Protein AF-I3Z128-F1 (afdb_monomer_lite)

InterPro domains:
  IPR018534 Tetracycline regulation of excision, RteC [PF09357] (61-111)

Structure (mmCIF, N/CA/C/O backbone):
data_AF-I3Z128-F1
#
_entry.id   AF-I3Z128-F1
#
loop_
_atom_site.group_PDB
_atom_site.id
_atom_site.type_symbol
_atom_site.label_atom_id
_atom_site.label_alt_id
_atom_site.label_comp_id
_atom_site.label_asym_id
_atom_site.label_entity_id
_atom_site.label_seq_id
_atom_site.pdbx_PDB_ins_code
_atom_site.Cartn_x
_atom_site.Cartn_y
_atom_site.Cartn_z
_atom_site.occupancy
_atom_site.B_iso_or_equiv
_atom_site.auth_seq_id
_atom_site.auth_comp_id
_atom_site.auth_asym_id
_atom_site.auth_atom_id
_atom_site.pdbx_PDB_model_num
ATOM 1 N N . MET A 1 1 ? -8.505 3.523 17.519 1.00 86.81 1 MET A N 1
ATOM 2 C CA . MET A 1 1 ? -7.881 3.143 16.234 1.00 86.81 1 MET A CA 1
ATOM 3 C C . MET A 1 1 ? -6.538 3.824 15.974 1.00 86.81 1 MET A C 1
ATOM 5 O O . MET A 1 1 ? -5.616 3.133 15.567 1.00 86.81 1 MET A O 1
ATOM 9 N N . ASN A 1 2 ? -6.393 5.128 16.251 1.00 90.12 2 ASN A N 1
ATOM 10 C CA . ASN A 1 2 ? -5.182 5.902 15.916 1.00 90.12 2 ASN A CA 1
ATOM 11 C C . ASN A 1 2 ? -3.864 5.298 16.410 1.00 90.12 2 ASN A C 1
ATOM 13 O O . ASN A 1 2 ? -2.951 5.175 15.612 1.00 90.12 2 ASN A O 1
ATOM 17 N N . LYS A 1 3 ? -3.771 4.881 17.681 1.00 92.88 3 LYS A N 1
ATOM 18 C CA . LYS A 1 3 ? -2.537 4.288 18.224 1.00 92.88 3 LYS A CA 1
ATOM 19 C C . LYS A 1 3 ? -2.072 3.075 17.407 1.00 92.88 3 LYS A C 1
ATOM 21 O O . LYS A 1 3 ? -0.964 3.087 16.890 1.00 92.88 3 LYS A O 1
ATOM 26 N N . PHE A 1 4 ? -2.960 2.092 17.229 1.00 94.62 4 PHE A N 1
ATOM 27 C CA . PHE A 1 4 ? -2.697 0.915 16.397 1.00 94.62 4 PHE A CA 1
ATOM 28 C C . PHE A 1 4 ? -2.296 1.317 14.974 1.00 94.62 4 PHE A C 1
ATOM 30 O O . PHE A 1 4 ? -1.280 0.858 14.474 1.00 94.62 4 PHE A O 1
ATOM 37 N N . TYR A 1 5 ? -3.054 2.220 14.343 1.00 95.00 5 TYR A N 1
ATOM 38 C CA . TYR A 1 5 ? -2.762 2.659 12.981 1.00 95.00 5 TYR A CA 1
ATOM 39 C C . TYR A 1 5 ? -1.380 3.320 12.854 1.00 95.00 5 TYR A C 1
ATOM 41 O O . TYR A 1 5 ? -0.639 2.982 11.937 1.00 95.00 5 TYR A O 1
ATOM 49 N N . THR A 1 6 ? -1.017 4.230 13.760 1.00 95.19 6 THR A N 1
ATOM 50 C CA . THR A 1 6 ? 0.282 4.916 13.734 1.00 95.19 6 THR A CA 1
ATOM 51 C C . THR A 1 6 ? 1.433 3.938 13.950 1.00 95.19 6 THR A C 1
ATOM 53 O O . THR A 1 6 ? 2.431 4.015 13.242 1.00 95.19 6 THR A O 1
ATOM 56 N N . GLU A 1 7 ? 1.288 2.986 14.875 1.00 96.69 7 GLU A N 1
ATOM 57 C CA . GLU A 1 7 ? 2.283 1.931 15.104 1.00 96.69 7 GLU A CA 1
ATOM 58 C C . GLU A 1 7 ? 2.435 1.023 13.876 1.00 96.69 7 GLU A C 1
ATOM 60 O O . GLU A 1 7 ? 3.552 0.722 13.461 1.00 96.69 7 GLU A O 1
ATOM 65 N N . THR A 1 8 ? 1.323 0.613 13.263 1.00 96.12 8 THR A N 1
ATOM 66 C CA . THR A 1 8 ? 1.322 -0.185 12.033 1.00 96.12 8 THR A CA 1
ATOM 67 C C . THR A 1 8 ? 1.956 0.566 10.867 1.00 96.12 8 THR A C 1
ATOM 69 O O . THR A 1 8 ? 2.757 -0.010 10.136 1.00 96.12 8 THR A O 1
ATOM 72 N N . LEU A 1 9 ? 1.630 1.850 10.697 1.00 96.00 9 LEU A N 1
ATOM 73 C CA . LEU A 1 9 ? 2.205 2.678 9.644 1.00 96.00 9 LEU A CA 1
ATOM 74 C C . LEU A 1 9 ? 3.711 2.852 9.841 1.00 96.00 9 LEU A C 1
ATOM 76 O O . LEU A 1 9 ? 4.455 2.684 8.884 1.00 96.00 9 LEU A O 1
ATOM 80 N N . HIS A 1 10 ? 4.157 3.122 11.069 1.00 96.81 10 HIS A N 1
ATOM 81 C CA . HIS A 1 10 ? 5.580 3.237 11.371 1.00 96.81 10 HIS A CA 1
ATOM 82 C C . HIS A 1 10 ? 6.324 1.942 11.035 1.00 96.81 10 HIS A C 1
ATOM 84 O O . HIS A 1 10 ? 7.352 1.990 10.374 1.00 96.81 10 HIS A O 1
ATOM 90 N N . LYS A 1 11 ? 5.798 0.778 11.438 1.00 96.81 11 LYS A N 1
ATOM 91 C CA . LYS A 1 11 ? 6.410 -0.522 11.111 1.00 96.81 11 LYS A CA 1
ATOM 92 C C . LYS A 1 11 ? 6.490 -0.766 9.605 1.00 96.81 11 LYS A C 1
ATOM 94 O O . LYS A 1 11 ? 7.536 -1.178 9.117 1.00 96.81 11 LYS A O 1
ATOM 99 N N . LEU A 1 12 ? 5.413 -0.464 8.877 1.00 96.44 12 LEU A N 1
ATOM 100 C CA . LEU A 1 12 ? 5.395 -0.533 7.418 1.00 96.44 12 LEU A CA 1
ATOM 101 C C . LEU A 1 12 ? 6.475 0.366 6.802 1.00 96.44 12 LEU A C 1
ATOM 103 O O . LEU A 1 12 ? 7.174 -0.055 5.889 1.00 96.44 12 LEU A O 1
ATOM 107 N N . GLU A 1 13 ? 6.596 1.607 7.271 1.00 94.56 13 GLU A N 1
ATOM 108 C CA . GLU A 1 13 ? 7.579 2.556 6.745 1.00 94.56 13 GLU A CA 1
ATOM 109 C C . GLU A 1 13 ? 9.012 2.151 7.081 1.00 94.56 13 GLU A C 1
ATOM 111 O O . GLU A 1 13 ? 9.880 2.287 6.228 1.00 94.56 13 GLU A O 1
ATOM 116 N N . THR A 1 14 ? 9.255 1.590 8.266 1.00 94.75 14 THR A N 1
ATOM 117 C CA . THR A 1 14 ? 10.550 0.997 8.611 1.00 94.75 14 THR A CA 1
ATOM 118 C C . THR A 1 14 ? 10.890 -0.170 7.685 1.00 94.75 14 THR A C 1
ATOM 120 O O . THR A 1 14 ? 11.940 -0.128 7.061 1.00 94.75 14 THR A O 1
ATOM 123 N N . GLU A 1 15 ? 9.991 -1.147 7.500 1.00 93.62 15 GLU A N 1
ATOM 124 C CA . GLU A 1 15 ? 10.247 -2.290 6.601 1.00 93.62 15 GLU A CA 1
ATOM 125 C C . GLU A 1 15 ? 10.487 -1.851 5.147 1.00 93.62 15 GLU A C 1
ATOM 127 O O . GLU A 1 15 ? 11.347 -2.405 4.463 1.00 93.62 15 GLU A O 1
ATOM 132 N N . ILE A 1 16 ? 9.753 -0.839 4.665 1.00 91.38 16 ILE A N 1
ATOM 133 C CA . ILE A 1 16 ? 9.999 -0.257 3.339 1.00 91.38 16 ILE A CA 1
ATOM 134 C C . ILE A 1 16 ? 11.383 0.400 3.289 1.00 91.38 16 ILE A C 1
ATOM 136 O O . ILE A 1 16 ? 12.132 0.150 2.350 1.00 91.38 16 ILE A O 1
ATOM 140 N N . ASN A 1 17 ? 11.739 1.222 4.276 1.00 90.31 17 ASN A N 1
ATOM 141 C CA . ASN A 1 17 ? 13.020 1.927 4.284 1.00 90.31 17 ASN A CA 1
ATOM 142 C C . ASN A 1 17 ? 14.207 0.962 4.376 1.00 90.31 17 ASN A C 1
ATOM 144 O O . ASN A 1 17 ? 15.202 1.163 3.686 1.00 90.31 17 ASN A O 1
ATOM 148 N N . ASP A 1 18 ? 14.090 -0.096 5.176 1.00 88.50 18 ASP A N 1
ATOM 149 C CA . ASP A 1 18 ? 15.128 -1.119 5.321 1.00 88.50 18 ASP A CA 1
ATOM 150 C C . ASP A 1 18 ? 15.387 -1.821 3.987 1.00 88.50 18 ASP A C 1
ATOM 152 O O . ASP A 1 18 ? 16.534 -1.988 3.572 1.00 88.50 18 ASP A O 1
ATOM 156 N N . LEU A 1 19 ? 14.314 -2.149 3.262 1.00 83.94 19 LEU A N 1
ATOM 157 C CA . LEU A 1 19 ? 14.425 -2.664 1.906 1.00 83.94 19 LEU A CA 1
ATOM 158 C C . LEU A 1 19 ? 14.962 -1.619 0.933 1.00 83.94 19 LEU A C 1
ATOM 160 O O . LEU A 1 19 ? 15.625 -2.010 -0.015 1.00 83.94 19 LEU A O 1
ATOM 164 N N . GLU A 1 20 ? 14.700 -0.320 1.124 1.00 78.88 20 GLU A N 1
ATOM 165 C CA . GLU A 1 20 ? 15.173 0.750 0.237 1.00 78.88 20 GLU A CA 1
ATOM 166 C C . GLU A 1 20 ? 16.700 0.955 0.241 1.00 78.88 20 GLU A C 1
ATOM 168 O O . GLU A 1 20 ? 17.241 1.421 -0.763 1.00 78.88 20 GLU A O 1
ATOM 173 N N . ILE A 1 21 ? 17.397 0.552 1.308 1.00 72.69 21 ILE A N 1
ATOM 174 C CA . ILE A 1 21 ? 18.844 0.769 1.497 1.00 72.69 21 ILE A CA 1
ATOM 175 C C . ILE A 1 21 ? 19.713 -0.057 0.526 1.00 72.69 21 ILE A C 1
ATOM 177 O O . ILE A 1 21 ? 20.832 0.341 0.201 1.00 72.69 21 ILE A O 1
ATOM 181 N N . GLU A 1 22 ? 19.211 -1.172 -0.004 1.00 61.03 22 GLU A N 1
ATOM 182 C CA . GLU A 1 22 ? 19.923 -1.958 -1.018 1.00 61.03 22 GLU A CA 1
ATOM 183 C C . GLU A 1 22 ? 19.806 -1.281 -2.405 1.00 61.03 22 GLU A C 1
ATOM 185 O O . GLU A 1 22 ? 18.768 -0.724 -2.739 1.00 61.03 22 GLU A O 1
ATOM 190 N N . THR A 1 23 ? 20.828 -1.285 -3.259 1.00 55.91 23 THR A N 1
ATOM 191 C CA . THR A 1 23 ? 20.861 -0.413 -4.461 1.00 55.91 23 THR A CA 1
ATOM 192 C C . THR A 1 23 ? 20.291 -1.020 -5.746 1.00 55.91 23 THR A C 1
ATOM 194 O O . THR A 1 23 ? 20.253 -0.334 -6.769 1.00 55.91 23 THR A O 1
ATOM 197 N N . ASP A 1 24 ? 19.828 -2.273 -5.728 1.00 64.00 24 ASP A N 1
ATOM 198 C CA . ASP A 1 24 ? 19.346 -2.939 -6.940 1.00 64.00 24 ASP A CA 1
ATOM 199 C C . ASP A 1 24 ? 17.814 -2.857 -7.074 1.00 64.00 24 ASP A C 1
ATOM 201 O O . ASP A 1 24 ? 17.051 -3.449 -6.305 1.00 64.00 24 ASP A O 1
ATOM 205 N N . HIS A 1 25 ? 17.342 -2.096 -8.065 1.00 64.44 25 HIS A N 1
ATOM 206 C CA . HIS A 1 25 ? 15.919 -1.895 -8.368 1.00 64.44 25 HIS A CA 1
ATOM 207 C C . HIS A 1 25 ? 15.349 -3.054 -9.196 1.00 64.44 25 HIS A C 1
ATOM 209 O O . HIS A 1 25 ? 14.771 -2.859 -10.269 1.00 64.44 25 HIS A O 1
ATOM 215 N N . SER A 1 26 ? 15.531 -4.278 -8.709 1.00 81.38 26 SER A N 1
ATOM 216 C CA . SER A 1 26 ? 15.012 -5.462 -9.379 1.00 81.38 26 SER A CA 1
ATOM 217 C C . SER A 1 26 ? 13.482 -5.525 -9.289 1.00 81.38 26 SER A C 1
ATOM 219 O O . SER A 1 26 ? 12.856 -5.039 -8.343 1.00 81.38 26 SER A O 1
ATOM 221 N N . ILE A 1 27 ? 12.857 -6.167 -10.279 1.00 85.94 27 ILE A N 1
ATOM 222 C CA . ILE A 1 27 ? 11.408 -6.428 -10.279 1.00 85.94 27 ILE A CA 1
ATOM 223 C C . ILE A 1 27 ? 10.994 -7.193 -9.012 1.00 85.94 27 ILE A C 1
ATOM 225 O O . ILE A 1 27 ? 9.986 -6.852 -8.399 1.00 85.94 27 ILE A O 1
ATOM 229 N N . GLN A 1 28 ? 11.822 -8.146 -8.578 1.00 87.56 28 GLN A N 1
ATOM 230 C CA . GLN A 1 28 ? 11.612 -8.963 -7.376 1.00 87.56 28 GLN A CA 1
ATOM 231 C C . GLN A 1 28 ? 11.475 -8.111 -6.111 1.00 87.56 28 GLN A C 1
ATOM 233 O O . GLN A 1 28 ? 10.674 -8.399 -5.227 1.00 87.56 28 GLN A O 1
ATOM 238 N N . ARG A 1 29 ? 12.224 -7.014 -6.027 1.00 87.19 29 ARG A N 1
ATOM 239 C CA . ARG A 1 29 ? 12.122 -6.094 -4.898 1.00 87.19 29 ARG A CA 1
ATOM 240 C C . ARG A 1 29 ? 10.834 -5.282 -4.927 1.00 87.19 29 ARG A C 1
ATOM 242 O O . ARG A 1 29 ? 10.230 -5.037 -3.887 1.00 87.19 29 ARG A O 1
ATOM 249 N N . ILE A 1 30 ? 10.397 -4.862 -6.113 1.00 90.69 30 ILE A N 1
ATOM 250 C CA . ILE A 1 30 ? 9.103 -4.188 -6.265 1.00 90.69 30 ILE A CA 1
ATOM 251 C C . ILE A 1 30 ? 7.972 -5.126 -5.825 1.00 90.69 30 ILE A C 1
ATOM 253 O O . ILE A 1 30 ? 7.048 -4.681 -5.146 1.00 90.69 30 ILE A O 1
ATOM 257 N N . GLU A 1 31 ? 8.072 -6.416 -6.153 1.00 92.25 31 GLU A N 1
ATOM 258 C CA . GLU A 1 31 ? 7.159 -7.453 -5.659 1.00 92.25 31 GLU A CA 1
ATOM 259 C C . GLU A 1 31 ? 7.211 -7.557 -4.127 1.00 92.25 31 GLU A C 1
ATOM 261 O O . GLU A 1 31 ? 6.163 -7.486 -3.489 1.00 92.25 31 GLU A O 1
ATOM 266 N N . ALA A 1 32 ? 8.404 -7.567 -3.521 1.00 92.88 32 ALA A N 1
ATOM 267 C CA . ALA A 1 32 ? 8.554 -7.573 -2.063 1.00 92.88 32 ALA A CA 1
ATOM 268 C C . ALA A 1 32 ? 7.890 -6.358 -1.381 1.00 92.88 32 ALA A C 1
ATOM 270 O O . ALA A 1 32 ? 7.184 -6.517 -0.383 1.00 92.88 32 ALA A O 1
ATOM 271 N N . PHE A 1 33 ? 8.040 -5.147 -1.937 1.00 93.25 33 PHE A N 1
ATOM 272 C CA . PHE A 1 33 ? 7.331 -3.962 -1.435 1.00 93.25 33 PHE A CA 1
ATOM 273 C C . PHE A 1 33 ? 5.809 -4.135 -1.504 1.00 93.25 33 PHE A C 1
ATOM 275 O O . PHE A 1 33 ? 5.100 -3.799 -0.553 1.00 93.25 33 PHE A O 1
ATOM 282 N N . ILE A 1 34 ? 5.295 -4.654 -2.624 1.00 95.31 34 ILE A N 1
ATOM 283 C CA . ILE A 1 34 ? 3.861 -4.901 -2.809 1.00 95.31 34 ILE A CA 1
ATOM 284 C C . ILE A 1 34 ? 3.357 -5.906 -1.766 1.00 95.31 34 ILE A C 1
ATOM 286 O O . ILE A 1 34 ? 2.341 -5.638 -1.118 1.00 95.31 34 ILE A O 1
ATOM 290 N N . ASP A 1 35 ? 4.077 -7.005 -1.555 1.00 96.00 35 ASP A N 1
ATOM 291 C CA . ASP A 1 35 ? 3.711 -8.053 -0.601 1.00 96.00 35 ASP A CA 1
ATOM 292 C C . ASP A 1 35 ? 3.675 -7.537 0.841 1.00 96.00 35 ASP A C 1
ATOM 294 O O . ASP A 1 35 ? 2.706 -7.781 1.568 1.00 96.00 35 ASP A O 1
ATOM 298 N N . ILE A 1 36 ? 4.673 -6.746 1.243 1.00 96.19 36 ILE A N 1
ATOM 299 C CA . ILE A 1 36 ? 4.711 -6.103 2.564 1.00 96.19 36 ILE A CA 1
ATOM 300 C C . ILE A 1 36 ? 3.515 -5.168 2.742 1.00 96.19 36 ILE A C 1
ATOM 302 O O . ILE A 1 36 ? 2.800 -5.242 3.745 1.00 96.19 36 ILE A O 1
ATOM 306 N N . ILE A 1 37 ? 3.223 -4.319 1.756 1.00 97.00 37 ILE A N 1
ATOM 307 C CA . ILE A 1 37 ? 2.084 -3.399 1.847 1.00 97.00 37 ILE A CA 1
ATOM 308 C C . ILE A 1 37 ? 0.758 -4.173 1.929 1.00 97.00 37 ILE A C 1
ATOM 310 O O . ILE A 1 37 ? -0.127 -3.798 2.704 1.00 97.00 37 ILE A O 1
ATOM 314 N N . LEU A 1 38 ? 0.607 -5.264 1.171 1.00 97.56 38 LEU A N 1
ATOM 315 C CA . LEU A 1 38 ? -0.580 -6.123 1.219 1.00 97.56 38 LEU A CA 1
ATOM 316 C C . LEU A 1 38 ? -0.736 -6.824 2.573 1.00 97.56 38 LEU A C 1
ATOM 318 O O . LEU A 1 38 ? -1.854 -6.878 3.099 1.00 97.56 38 LEU A O 1
ATOM 322 N N . LYS A 1 39 ? 0.363 -7.302 3.170 1.00 97.56 39 LYS A N 1
ATOM 323 C CA . LYS A 1 39 ? 0.387 -7.850 4.534 1.00 97.56 39 LYS A CA 1
ATOM 324 C C . LYS A 1 39 ? -0.157 -6.825 5.530 1.00 97.56 39 LYS A C 1
ATOM 326 O O . LYS A 1 39 ? -1.126 -7.115 6.234 1.00 97.56 39 LYS A O 1
ATOM 331 N N . TYR A 1 40 ? 0.377 -5.606 5.527 1.00 97.44 40 TYR A N 1
ATOM 332 C CA . TYR A 1 40 ? -0.060 -4.554 6.446 1.00 97.44 40 TYR A CA 1
ATOM 333 C C . TYR A 1 40 ? -1.504 -4.093 6.200 1.00 97.44 40 TYR A C 1
ATOM 335 O O . TYR A 1 40 ? -2.261 -3.884 7.149 1.00 97.44 40 TYR A O 1
ATOM 343 N N . LEU A 1 41 ? -1.954 -4.013 4.943 1.00 96.50 41 LEU A N 1
ATOM 344 C CA . LEU A 1 41 ? -3.368 -3.763 4.629 1.00 96.50 41 LEU A CA 1
ATOM 345 C C . LEU A 1 41 ? -4.286 -4.863 5.176 1.00 96.50 41 LEU A C 1
ATOM 347 O O . LEU A 1 41 ? -5.384 -4.565 5.655 1.00 96.50 41 LEU A O 1
ATOM 351 N N . SER A 1 42 ? -3.849 -6.122 5.114 1.00 97.50 42 SER A N 1
ATOM 352 C CA . SER A 1 42 ? -4.579 -7.263 5.669 1.00 97.50 42 SER A CA 1
ATOM 353 C C . SER A 1 42 ? -4.676 -7.179 7.193 1.00 97.50 42 SER A C 1
ATOM 355 O O . SER A 1 42 ? -5.761 -7.365 7.745 1.00 97.50 42 SER A O 1
ATOM 357 N N . GLU A 1 43 ? -3.589 -6.820 7.880 1.00 96.50 43 GLU A N 1
ATOM 358 C CA . GLU A 1 43 ? -3.583 -6.603 9.334 1.00 96.50 43 GLU A CA 1
ATOM 359 C C . GLU A 1 43 ? -4.536 -5.481 9.750 1.00 96.50 43 GLU A C 1
ATOM 361 O O . GLU A 1 43 ? -5.379 -5.675 10.631 1.00 96.50 43 GLU A O 1
ATOM 366 N N . VAL A 1 44 ? -4.476 -4.336 9.063 1.00 95.69 44 VAL A N 1
ATOM 367 C CA . VAL A 1 44 ? -5.391 -3.215 9.309 1.00 95.69 44 VAL A CA 1
ATOM 368 C C . VAL A 1 44 ? -6.838 -3.645 9.082 1.00 95.69 44 VAL A C 1
ATOM 370 O O . VAL A 1 44 ? -7.694 -3.374 9.924 1.00 95.69 44 VAL A O 1
ATOM 373 N N . LYS A 1 45 ? -7.126 -4.362 7.987 1.00 94.62 45 LYS A N 1
ATOM 374 C CA . LYS A 1 45 ? -8.469 -4.883 7.694 1.00 94.62 45 LYS A CA 1
ATOM 375 C C . LYS A 1 45 ? -8.970 -5.802 8.810 1.00 94.62 45 LYS A C 1
ATOM 377 O O . LYS A 1 45 ? -10.100 -5.624 9.259 1.00 94.62 45 LYS A O 1
ATOM 382 N N . LYS A 1 46 ? -8.153 -6.754 9.270 1.00 97.25 46 LYS A N 1
ATOM 383 C CA . LYS A 1 46 ? -8.511 -7.667 10.370 1.00 97.25 46 LYS A CA 1
ATOM 384 C C . LYS A 1 46 ? -8.809 -6.897 11.656 1.00 97.25 46 LYS A C 1
ATOM 386 O O . LYS A 1 46 ? -9.823 -7.157 12.295 1.00 97.25 46 LYS A O 1
ATOM 391 N N . TYR A 1 47 ? -7.979 -5.913 11.999 1.00 95.88 47 TYR A N 1
ATOM 392 C CA . TYR A 1 47 ? -8.203 -5.068 13.172 1.00 95.88 47 TYR A CA 1
ATOM 393 C C . TYR A 1 47 ? -9.534 -4.307 13.091 1.00 95.88 47 TYR A C 1
ATOM 395 O O . TYR A 1 47 ? -10.305 -4.317 14.051 1.00 95.88 47 TYR A O 1
ATOM 403 N N . VAL A 1 48 ? -9.831 -3.689 11.939 1.00 94.69 48 VAL A N 1
ATOM 404 C CA . VAL A 1 48 ? -11.095 -2.963 11.715 1.00 94.69 48 VAL A CA 1
ATOM 405 C C . VAL A 1 48 ? -12.295 -3.897 11.862 1.00 94.69 48 VAL A C 1
ATOM 407 O O . VAL A 1 48 ? -13.253 -3.539 12.536 1.00 94.69 48 VAL A O 1
ATOM 410 N N . LEU A 1 49 ? -12.239 -5.089 11.259 1.00 94.62 49 LEU A N 1
ATOM 411 C CA . LEU A 1 49 ? -13.338 -6.056 11.305 1.00 94.62 49 LEU A CA 1
ATOM 412 C C . LEU A 1 49 ? -13.589 -6.592 12.720 1.00 94.62 49 LEU A C 1
ATOM 414 O O . LE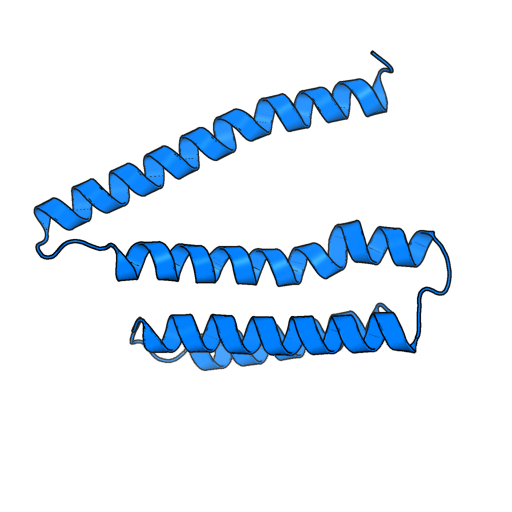U A 1 49 ? -14.741 -6.760 13.101 1.00 94.62 49 LEU A O 1
ATOM 418 N N . ASN A 1 50 ? -12.533 -6.821 13.505 1.00 96.06 50 ASN A N 1
ATOM 419 C CA . ASN A 1 50 ? -12.661 -7.394 14.847 1.00 96.06 50 ASN A CA 1
ATOM 420 C C . ASN A 1 50 ? -13.112 -6.370 15.893 1.00 96.06 50 ASN A C 1
ATOM 422 O O . ASN A 1 50 ? -13.901 -6.689 16.776 1.00 96.06 50 ASN A O 1
ATOM 426 N N . ARG A 1 51 ? -12.575 -5.147 15.834 1.00 95.69 51 ARG A N 1
ATOM 427 C CA . ARG A 1 51 ? -12.829 -4.113 16.848 1.00 95.69 51 ARG A CA 1
ATOM 428 C C . ARG A 1 51 ? -13.994 -3.198 16.462 1.00 95.69 51 ARG A C 1
ATOM 430 O O . ARG A 1 51 ? -14.633 -2.638 17.348 1.00 95.69 51 ARG A O 1
ATOM 437 N N . GLY A 1 52 ? -14.246 -3.011 15.166 1.00 93.44 52 GLY A N 1
ATOM 438 C CA . GLY A 1 52 ? -15.199 -2.032 14.642 1.00 93.44 52 GLY A CA 1
ATOM 439 C C . GLY A 1 52 ? -14.739 -0.578 14.813 1.00 93.44 52 GLY A C 1
ATOM 440 O O . GLY A 1 52 ? -13.576 -0.284 15.121 1.00 93.44 52 GLY A O 1
ATOM 441 N N . PHE A 1 53 ? -15.667 0.360 14.630 1.00 94.94 53 PHE A N 1
ATOM 442 C CA . PHE A 1 53 ? -15.451 1.786 14.889 1.00 94.94 53 PHE A CA 1
ATOM 443 C C . PHE A 1 53 ? -16.187 2.211 16.158 1.00 94.94 53 PHE A C 1
ATOM 445 O O . PHE A 1 53 ? -17.302 1.771 16.417 1.00 94.94 53 PHE A O 1
ATOM 452 N N . LYS A 1 54 ? -15.572 3.091 16.954 1.00 94.94 54 LYS A N 1
ATOM 453 C CA . LYS A 1 54 ? -16.190 3.643 18.168 1.00 94.94 54 LYS A CA 1
ATOM 454 C C . LYS A 1 54 ? -17.369 4.553 17.826 1.00 94.94 54 LYS A C 1
ATOM 456 O O . LYS A 1 54 ? -18.318 4.646 18.594 1.00 94.94 54 LYS A O 1
ATOM 461 N N . ASN A 1 55 ? -17.256 5.289 16.725 1.00 94.88 55 ASN A N 1
ATOM 462 C CA . ASN A 1 55 ? -18.264 6.211 16.226 1.00 94.88 55 ASN A CA 1
ATOM 463 C C . ASN A 1 55 ? -18.011 6.522 14.744 1.00 94.88 55 ASN A C 1
ATOM 465 O O . ASN A 1 55 ? -16.942 6.226 14.205 1.00 94.88 55 ASN A O 1
ATOM 469 N N . ILE A 1 56 ? -18.985 7.188 14.125 1.00 95.19 56 ILE A N 1
ATOM 470 C CA . ILE A 1 56 ? -18.947 7.612 12.720 1.00 95.19 56 ILE A CA 1
ATOM 471 C C . ILE A 1 56 ? -17.734 8.518 12.436 1.00 95.19 56 ILE A C 1
ATOM 473 O O . ILE A 1 56 ? -17.134 8.440 11.370 1.00 95.19 56 ILE A O 1
ATOM 477 N N . GLY A 1 57 ? -17.322 9.360 13.389 1.00 95.62 57 GLY A N 1
ATOM 478 C CA . GLY A 1 57 ? -16.151 10.228 13.225 1.00 95.62 57 GLY A CA 1
ATOM 479 C C . GLY A 1 57 ? -14.841 9.450 13.060 1.00 95.62 57 GLY A C 1
ATOM 480 O O . GLY A 1 57 ? -14.029 9.786 12.198 1.00 95.62 57 GLY A O 1
ATOM 481 N N . GLU A 1 58 ? -14.643 8.388 13.844 1.00 94.75 58 GLU A N 1
ATOM 482 C CA . GLU A 1 58 ? -13.482 7.496 13.730 1.00 94.75 58 GLU A CA 1
ATOM 483 C C . GLU A 1 58 ? -13.501 6.724 12.402 1.00 94.75 58 GLU A C 1
ATOM 485 O O . GLU A 1 58 ? -12.460 6.595 11.760 1.00 94.75 58 GLU A O 1
ATOM 490 N N . GLU A 1 59 ? -14.679 6.285 11.952 1.00 91.56 59 GLU A N 1
ATOM 491 C CA . GLU A 1 59 ? -14.868 5.641 10.647 1.00 91.56 59 GLU A CA 1
ATOM 492 C C . GLU A 1 59 ? -14.521 6.578 9.482 1.00 91.56 59 GLU A C 1
ATOM 494 O O . GLU A 1 59 ? -13.712 6.234 8.614 1.00 91.56 59 GLU A O 1
ATOM 499 N N . ILE A 1 60 ? -15.070 7.797 9.490 1.00 93.38 60 ILE A N 1
ATOM 500 C CA . ILE A 1 60 ? -14.766 8.824 8.488 1.00 93.38 60 ILE A CA 1
ATOM 501 C C . ILE A 1 60 ? -13.266 9.108 8.477 1.00 93.38 60 ILE A C 1
ATOM 503 O O . ILE A 1 60 ? -12.660 9.156 7.407 1.00 93.38 60 ILE A O 1
ATOM 507 N N . HIS A 1 61 ? -12.645 9.277 9.647 1.00 93.44 61 HIS A N 1
ATOM 508 C CA . HIS A 1 61 ? -11.212 9.538 9.729 1.00 93.44 61 HIS A CA 1
ATOM 509 C C . HIS A 1 61 ? -10.388 8.389 9.131 1.00 93.44 61 HIS A C 1
ATOM 511 O O . HIS A 1 61 ? -9.458 8.629 8.352 1.00 93.44 61 HIS A O 1
ATOM 517 N N . PHE A 1 62 ? -10.769 7.143 9.424 1.00 94.44 62 PHE A N 1
ATOM 518 C CA . PHE A 1 62 ? -10.111 5.964 8.880 1.00 94.44 62 PHE A CA 1
ATOM 519 C C . PHE A 1 62 ? -10.180 5.920 7.349 1.00 94.44 62 PHE A C 1
ATOM 521 O O . PHE A 1 62 ? -9.148 5.826 6.681 1.00 94.44 62 PHE A O 1
ATOM 528 N N . PHE A 1 63 ? -11.381 6.026 6.776 1.00 94.25 63 PHE A N 1
ATOM 529 C CA . PHE A 1 63 ? -11.563 5.918 5.327 1.00 94.25 63 PHE A CA 1
ATOM 530 C C . PHE A 1 63 ? -11.062 7.139 4.556 1.00 94.25 63 PHE A C 1
ATOM 532 O O . PHE A 1 63 ? -10.667 6.996 3.399 1.00 94.25 63 PHE A O 1
ATOM 539 N N . LYS A 1 64 ? -11.041 8.323 5.177 1.00 90.31 64 LYS A N 1
ATOM 540 C CA . LYS A 1 64 ? -10.626 9.572 4.525 1.00 90.31 64 LYS A CA 1
ATOM 541 C C . LYS A 1 64 ? -9.123 9.835 4.596 1.00 90.31 64 LYS A C 1
ATOM 543 O O . LYS A 1 64 ? -8.588 10.431 3.665 1.00 90.31 64 LYS A O 1
ATOM 548 N N . TYR A 1 65 ? -8.442 9.398 5.658 1.00 92.81 65 TYR A N 1
ATOM 549 C CA . TYR A 1 65 ? -7.034 9.750 5.889 1.00 92.81 65 TYR A CA 1
ATOM 550 C C . TYR A 1 65 ? -6.131 8.532 6.095 1.00 92.81 65 TYR A C 1
ATOM 552 O O . TYR A 1 65 ? -5.078 8.434 5.466 1.00 92.81 65 TYR A O 1
ATOM 560 N N . GLN A 1 66 ? -6.545 7.569 6.917 1.00 94.31 66 GLN A N 1
ATOM 561 C CA . GLN A 1 66 ? -5.672 6.465 7.327 1.00 94.31 66 GLN A CA 1
ATOM 562 C C . GLN A 1 66 ? -5.535 5.406 6.231 1.00 94.31 66 GLN A C 1
ATOM 564 O O . GLN A 1 66 ? -4.458 5.192 5.679 1.00 94.31 66 GLN A O 1
ATOM 569 N N . LYS A 1 67 ? -6.648 4.788 5.826 1.00 92.50 67 LYS A N 1
ATOM 570 C CA . LYS A 1 67 ? -6.651 3.778 4.762 1.00 92.50 67 LYS A CA 1
ATOM 571 C C . LYS A 1 67 ? -6.046 4.305 3.448 1.00 92.50 67 LYS A C 1
ATOM 573 O O . LYS A 1 67 ? -5.220 3.591 2.875 1.00 92.50 67 LYS A O 1
ATOM 578 N N . PRO A 1 68 ? -6.373 5.526 2.969 1.00 94.94 68 PRO A N 1
ATOM 579 C CA . PRO A 1 68 ? -5.766 6.068 1.754 1.00 94.94 68 PRO A CA 1
ATOM 580 C C . PRO A 1 68 ? -4.241 6.188 1.806 1.00 94.94 68 PRO A C 1
ATOM 582 O O . PRO A 1 68 ? -3.606 6.040 0.768 1.00 94.94 68 PRO A O 1
ATOM 585 N N . THR A 1 69 ? -3.647 6.411 2.981 1.00 94.94 69 THR A N 1
ATOM 586 C CA . THR A 1 69 ? -2.188 6.556 3.136 1.00 94.94 69 THR A CA 1
ATOM 587 C C . THR A 1 69 ? -1.435 5.258 2.839 1.00 94.94 69 THR A C 1
ATOM 589 O O . THR A 1 69 ? -0.402 5.286 2.182 1.00 94.94 69 THR A O 1
ATOM 592 N N . ILE A 1 70 ? -1.953 4.104 3.268 1.00 94.50 70 I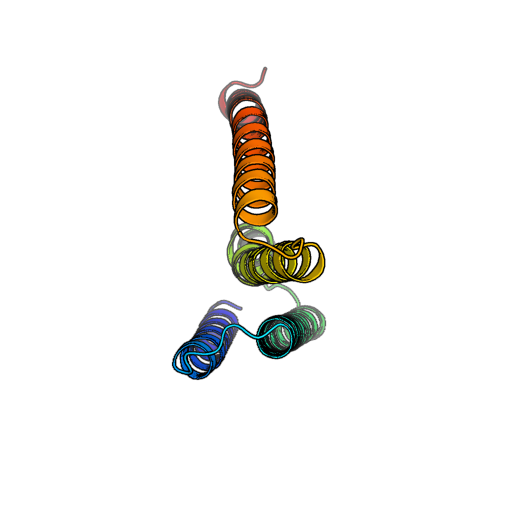LE A N 1
ATOM 593 C CA . ILE A 1 70 ? -1.325 2.807 2.958 1.00 94.50 70 ILE A CA 1
ATOM 594 C C . ILE A 1 70 ? -1.644 2.392 1.513 1.00 94.50 70 ILE A C 1
ATOM 596 O O . ILE A 1 70 ? -0.774 1.932 0.774 1.00 94.50 70 ILE A O 1
ATOM 600 N N . VAL A 1 71 ? -2.890 2.601 1.071 1.00 94.00 71 VAL A N 1
ATOM 601 C CA . VAL A 1 71 ? -3.319 2.262 -0.297 1.00 94.00 71 VAL A CA 1
ATOM 602 C C . VAL A 1 71 ? -2.567 3.082 -1.352 1.00 94.00 71 VAL A C 1
ATOM 604 O O . VAL A 1 71 ? -2.273 2.559 -2.425 1.00 94.00 71 VAL A O 1
ATOM 607 N N . SER A 1 72 ? -2.214 4.339 -1.076 1.00 94.25 72 SER A N 1
ATOM 608 C CA . SER A 1 72 ? -1.439 5.160 -2.013 1.00 94.25 72 SER A CA 1
ATOM 609 C C . SER A 1 72 ? -0.037 4.592 -2.259 1.00 94.25 72 SER A C 1
ATOM 611 O O . SER A 1 72 ? 0.400 4.577 -3.410 1.00 94.25 72 SER A O 1
ATOM 613 N N . LYS A 1 73 ? 0.622 4.035 -1.231 1.00 94.56 73 LYS A N 1
ATOM 614 C CA . LYS A 1 73 ? 1.897 3.311 -1.383 1.00 94.56 73 LYS A CA 1
ATOM 615 C C . LYS A 1 73 ? 1.720 2.069 -2.262 1.00 94.56 73 LYS A C 1
ATOM 617 O O . LYS A 1 73 ? 2.492 1.868 -3.194 1.00 94.56 73 LYS A O 1
ATOM 622 N N . LEU A 1 74 ? 0.651 1.290 -2.057 1.00 95.75 74 LEU A N 1
ATOM 623 C CA . LEU A 1 74 ? 0.348 0.136 -2.918 1.00 95.75 74 LEU A CA 1
ATOM 624 C C . LEU A 1 74 ? 0.168 0.548 -4.387 1.00 95.75 74 LEU A C 1
ATOM 626 O O . LEU A 1 74 ? 0.660 -0.126 -5.291 1.00 95.75 74 LEU A O 1
ATOM 630 N N . ILE A 1 75 ? -0.545 1.649 -4.643 1.00 91.94 75 ILE A N 1
ATOM 631 C CA . ILE A 1 75 ? -0.730 2.186 -5.999 1.00 91.94 75 ILE A CA 1
ATOM 632 C C . ILE A 1 75 ? 0.616 2.607 -6.597 1.00 91.94 75 ILE A C 1
ATOM 634 O O . ILE A 1 75 ? 0.866 2.330 -7.772 1.00 91.94 75 ILE A O 1
ATOM 638 N N . TYR A 1 76 ? 1.474 3.250 -5.804 1.00 92.31 76 TYR A N 1
ATOM 639 C CA . TYR A 1 76 ? 2.804 3.679 -6.223 1.00 92.31 76 TYR A CA 1
ATOM 640 C C . TYR A 1 76 ? 3.658 2.491 -6.685 1.00 92.31 76 TYR A C 1
ATOM 642 O O . TYR A 1 76 ? 4.011 2.435 -7.864 1.00 92.31 76 TYR A O 1
ATOM 650 N N . TYR A 1 77 ? 3.896 1.493 -5.829 1.00 93.25 77 TYR A N 1
ATOM 651 C CA . TYR A 1 77 ? 4.751 0.355 -6.193 1.00 93.25 77 TYR A CA 1
ATOM 652 C C . TYR A 1 77 ? 4.140 -0.520 -7.298 1.00 93.25 77 TYR A C 1
ATOM 654 O O . TYR A 1 77 ? 4.858 -0.939 -8.201 1.00 93.25 77 TYR A O 1
ATOM 662 N N . ASN A 1 78 ? 2.811 -0.689 -7.349 1.00 93.06 78 ASN A N 1
ATOM 663 C CA . ASN A 1 78 ? 2.155 -1.342 -8.493 1.00 93.06 78 ASN A CA 1
ATOM 664 C C . ASN A 1 78 ? 2.353 -0.585 -9.812 1.00 93.06 78 ASN A C 1
ATOM 666 O O . ASN A 1 78 ? 2.368 -1.186 -10.888 1.00 93.06 78 ASN A O 1
ATOM 670 N N . THR A 1 79 ? 2.444 0.744 -9.759 1.00 90.94 79 THR A N 1
ATOM 671 C CA . THR A 1 79 ? 2.708 1.557 -10.950 1.00 90.94 79 THR A CA 1
ATOM 672 C C . THR A 1 79 ? 4.148 1.367 -11.407 1.00 90.94 79 THR A C 1
ATOM 674 O O . THR A 1 79 ? 4.363 1.133 -12.593 1.00 90.94 79 THR A O 1
ATOM 677 N N . ILE A 1 80 ? 5.110 1.373 -10.480 1.00 89.69 80 ILE A N 1
ATOM 678 C CA . ILE A 1 80 ? 6.518 1.081 -10.782 1.00 89.69 80 ILE A CA 1
ATOM 679 C C . ILE A 1 80 ? 6.665 -0.328 -11.372 1.00 89.69 80 ILE A C 1
ATOM 681 O O . ILE A 1 80 ? 7.272 -0.478 -12.429 1.00 89.69 80 ILE A O 1
ATOM 685 N N . TYR A 1 81 ? 6.010 -1.333 -10.787 1.00 91.00 81 TYR A N 1
ATOM 686 C CA . TYR A 1 81 ? 5.990 -2.701 -11.313 1.00 91.00 81 TYR A CA 1
ATOM 687 C C . TYR A 1 81 ? 5.517 -2.756 -12.771 1.00 91.00 81 TYR A C 1
ATOM 689 O O . TYR A 1 81 ? 6.158 -3.353 -13.634 1.00 91.00 81 TYR A O 1
ATOM 697 N N . LYS A 1 82 ? 4.403 -2.080 -13.081 1.00 89.75 82 LYS A N 1
ATOM 698 C CA . LYS A 1 82 ? 3.858 -2.008 -14.447 1.00 89.75 82 LYS A CA 1
ATOM 699 C C . LYS A 1 82 ? 4.792 -1.300 -15.426 1.00 89.75 82 LYS A C 1
ATOM 701 O O . LYS A 1 82 ? 4.745 -1.619 -16.612 1.0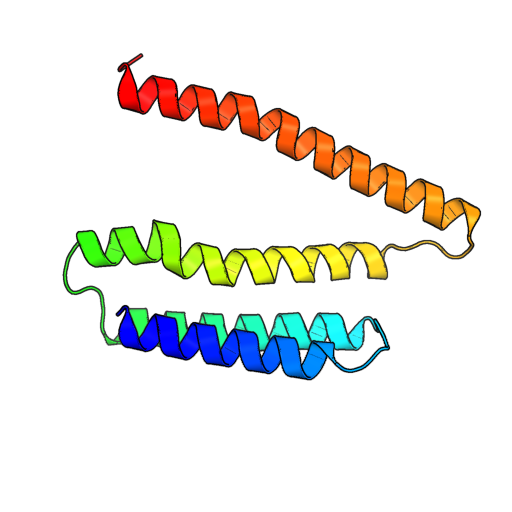0 89.75 82 LYS A O 1
ATOM 706 N N . ILE A 1 83 ? 5.564 -0.323 -14.954 1.00 87.56 83 ILE A N 1
ATOM 707 C CA . ILE A 1 83 ? 6.536 0.408 -15.770 1.00 87.56 83 ILE A CA 1
ATOM 708 C C . ILE A 1 83 ? 7.732 -0.492 -16.077 1.00 87.56 83 ILE A C 1
ATOM 710 O O . ILE A 1 83 ? 8.083 -0.645 -17.244 1.00 87.56 83 ILE A O 1
ATOM 714 N N . GLU A 1 84 ? 8.315 -1.132 -15.062 1.00 86.44 84 GLU A N 1
ATOM 715 C CA . GLU A 1 84 ? 9.495 -1.987 -15.241 1.00 86.44 84 GLU A CA 1
ATOM 716 C C . GLU A 1 84 ? 9.180 -3.247 -16.060 1.00 86.44 84 GLU A C 1
ATOM 718 O O . GLU A 1 84 ? 9.932 -3.590 -16.966 1.00 86.44 84 GLU A O 1
ATOM 723 N N . THR A 1 85 ? 8.022 -3.882 -15.852 1.00 86.94 85 THR A N 1
ATOM 724 C CA . THR A 1 85 ? 7.613 -5.079 -16.622 1.00 86.94 85 THR A CA 1
ATOM 725 C C . THR A 1 85 ? 7.297 -4.803 -18.095 1.00 86.94 85 THR A C 1
ATOM 727 O O . THR A 1 85 ? 7.362 -5.711 -18.920 1.00 86.94 85 THR A O 1
ATOM 730 N N . LYS A 1 86 ? 6.946 -3.562 -18.455 1.00 86.38 86 LYS A N 1
ATOM 731 C CA . LYS A 1 86 ? 6.634 -3.152 -19.841 1.00 86.38 86 LYS A CA 1
ATOM 732 C C . LYS A 1 86 ? 7.766 -2.377 -20.504 1.00 86.38 86 LYS A C 1
ATOM 734 O O . LYS A 1 86 ? 7.607 -1.895 -21.630 1.00 86.38 86 LYS A O 1
ATOM 739 N N . LYS A 1 87 ? 8.887 -2.220 -19.806 1.00 82.94 87 LYS A N 1
ATOM 740 C CA . LYS A 1 87 ? 10.039 -1.460 -20.269 1.00 82.94 87 LYS A CA 1
ATOM 741 C C . LYS A 1 87 ? 10.649 -2.148 -21.494 1.00 82.94 87 LYS A C 1
ATOM 743 O O . LYS A 1 87 ? 11.032 -3.313 -21.412 1.00 82.94 87 LYS A O 1
ATOM 748 N N . PRO A 1 88 ? 10.746 -1.459 -22.642 1.00 83.38 88 PRO A N 1
ATOM 749 C CA . PRO A 1 88 ? 11.369 -2.034 -23.827 1.00 83.38 88 PRO A CA 1
ATOM 750 C C . PRO A 1 88 ? 12.891 -2.118 -23.658 1.00 83.38 88 PRO A C 1
ATOM 752 O O . PRO A 1 88 ? 13.490 -1.326 -22.931 1.00 83.38 88 PRO A O 1
ATOM 755 N N . TYR A 1 89 ? 13.537 -3.025 -24.388 1.00 78.81 89 TYR A N 1
ATOM 756 C CA . TYR A 1 89 ? 14.997 -3.108 -24.434 1.00 78.81 89 TYR A CA 1
ATOM 757 C C . TYR A 1 89 ? 15.595 -1.999 -25.322 1.00 78.81 89 TYR A C 1
ATOM 759 O O . TYR A 1 89 ? 15.068 -1.679 -26.389 1.00 78.81 89 TYR A O 1
ATOM 767 N N . GLY A 1 90 ? 16.723 -1.423 -24.892 1.00 74.31 90 GLY A N 1
ATOM 768 C CA . GLY A 1 90 ? 17.473 -0.401 -25.635 1.00 74.31 90 GLY A CA 1
ATOM 769 C C . GLY A 1 90 ? 17.195 1.049 -25.209 1.00 74.31 90 GLY A C 1
ATOM 770 O O . GLY A 1 90 ? 16.073 1.444 -24.899 1.00 74.31 90 GLY A O 1
ATOM 771 N N . SER A 1 91 ? 18.233 1.890 -25.232 1.00 73.12 91 SER A N 1
ATOM 772 C CA . SER A 1 91 ? 18.218 3.242 -24.643 1.00 73.12 91 SER A CA 1
ATOM 773 C C . SER A 1 91 ? 17.221 4.220 -25.288 1.00 73.12 91 SER A C 1
ATOM 775 O O . SER A 1 91 ? 16.524 4.956 -24.584 1.00 73.12 91 SER A O 1
ATOM 777 N N . LYS A 1 92 ? 17.106 4.227 -26.625 1.00 75.19 92 LYS A N 1
ATOM 778 C CA . LYS A 1 92 ? 16.165 5.100 -27.358 1.00 75.19 92 LYS A CA 1
ATOM 779 C C . LYS A 1 92 ? 14.689 4.710 -27.115 1.00 75.19 92 LYS A C 1
ATOM 781 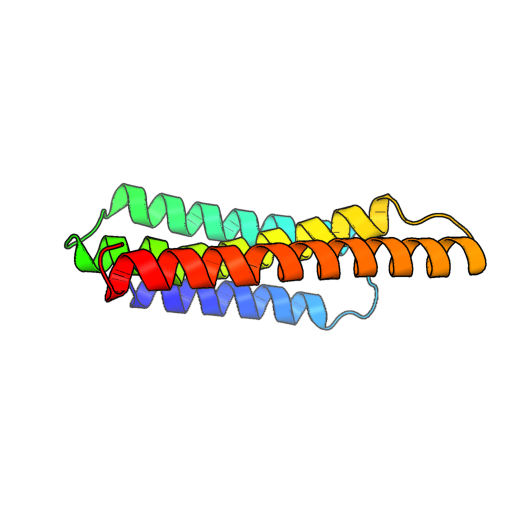O O . LYS A 1 92 ? 13.911 5.607 -26.772 1.00 75.19 92 LYS A O 1
ATOM 786 N N . PRO A 1 93 ? 14.287 3.425 -27.233 1.00 81.94 93 PRO A N 1
ATOM 787 C CA . PRO A 1 93 ? 12.946 2.969 -26.852 1.00 81.94 93 PRO A CA 1
ATOM 788 C C . PRO A 1 93 ? 12.568 3.287 -25.401 1.00 81.94 93 PRO A C 1
ATOM 790 O O . PRO A 1 93 ? 11.458 3.763 -25.167 1.00 81.94 93 PRO A O 1
ATOM 793 N N . ILE A 1 94 ? 13.491 3.110 -24.445 1.00 83.31 94 ILE A N 1
ATOM 794 C CA . ILE A 1 94 ? 13.248 3.397 -23.019 1.00 83.31 94 ILE A CA 1
ATOM 795 C C . ILE A 1 94 ? 12.919 4.875 -22.803 1.00 83.31 94 ILE A C 1
ATOM 797 O O . ILE A 1 94 ? 11.913 5.197 -22.172 1.00 83.31 94 ILE A O 1
ATOM 801 N N . LYS A 1 95 ? 13.719 5.793 -23.364 1.00 82.06 95 LYS A N 1
ATOM 802 C CA . LYS A 1 95 ? 13.480 7.237 -23.208 1.00 82.06 95 LYS A CA 1
ATOM 803 C C . LYS A 1 95 ? 12.106 7.647 -23.743 1.00 82.06 95 LYS A C 1
ATOM 805 O O . LYS A 1 95 ? 11.407 8.436 -23.110 1.00 82.06 95 LYS A O 1
ATOM 810 N N . LYS A 1 96 ? 11.703 7.110 -24.901 1.00 86.88 96 LYS A N 1
ATOM 811 C CA . LYS A 1 96 ? 10.371 7.358 -25.475 1.00 86.88 96 LYS A CA 1
ATOM 812 C C . LYS A 1 96 ? 9.264 6.802 -24.575 1.00 86.88 96 LYS A C 1
ATOM 814 O O . LYS A 1 96 ? 8.324 7.528 -24.270 1.00 86.88 96 LYS A O 1
ATOM 819 N N . TYR A 1 97 ? 9.415 5.563 -24.112 1.00 86.44 97 TYR A N 1
ATOM 820 C CA . TYR A 1 97 ? 8.461 4.898 -23.226 1.00 86.44 97 TYR A CA 1
ATOM 821 C C . TYR A 1 97 ? 8.231 5.677 -21.921 1.00 86.44 97 TYR A C 1
ATOM 823 O 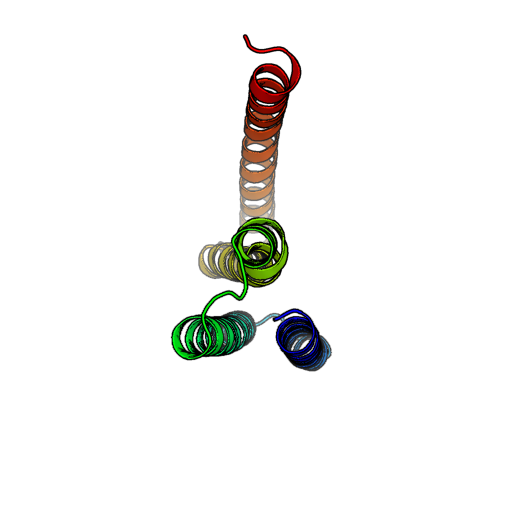O . TYR A 1 97 ? 7.092 6.000 -21.588 1.00 86.44 97 TYR A O 1
ATOM 831 N N . LEU A 1 98 ? 9.304 6.075 -21.232 1.00 85.31 98 LEU A N 1
ATOM 832 C CA . LEU A 1 98 ? 9.207 6.846 -19.989 1.00 85.31 98 LEU A CA 1
ATOM 833 C C . LEU A 1 98 ? 8.555 8.222 -20.208 1.00 85.31 98 LEU A C 1
ATOM 835 O O . LEU A 1 98 ? 7.733 8.654 -19.400 1.00 85.31 98 LEU A O 1
ATOM 839 N N . ASN A 1 99 ? 8.854 8.895 -21.325 1.00 88.25 99 ASN A N 1
ATOM 840 C CA . ASN A 1 99 ? 8.190 10.152 -21.689 1.00 88.25 99 ASN A CA 1
ATOM 841 C C . ASN A 1 99 ? 6.686 9.967 -21.949 1.00 88.25 99 ASN A C 1
ATOM 843 O O . ASN A 1 99 ? 5.883 10.846 -21.617 1.00 88.25 99 ASN A O 1
ATOM 847 N N . ASP A 1 100 ? 6.289 8.834 -22.527 1.00 89.31 100 ASP A N 1
ATOM 848 C CA . ASP A 1 100 ? 4.886 8.502 -22.758 1.00 89.31 100 ASP A CA 1
ATOM 849 C C . ASP A 1 100 ? 4.141 8.225 -21.448 1.00 89.31 100 ASP A C 1
ATOM 851 O O . ASP A 1 100 ? 3.045 8.762 -21.254 1.00 89.31 100 ASP A O 1
ATOM 855 N N . GLU A 1 101 ? 4.740 7.473 -20.521 1.00 88.69 101 GLU A N 1
ATOM 856 C CA . GLU A 1 101 ? 4.191 7.268 -19.173 1.00 88.69 101 GLU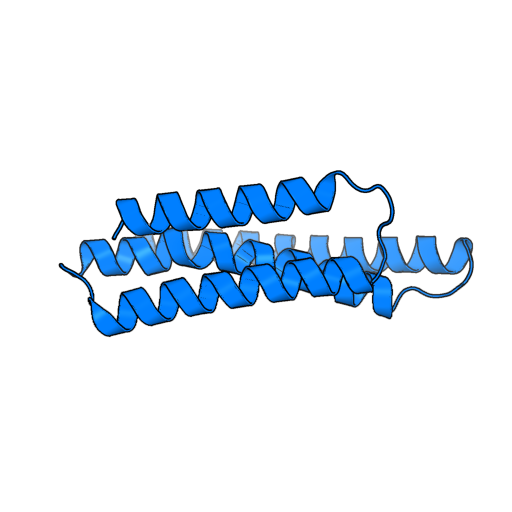 A CA 1
ATOM 857 C C . GLU A 1 101 ? 4.077 8.593 -18.401 1.00 88.69 101 GLU A C 1
ATOM 859 O O . GLU A 1 101 ? 3.018 8.906 -17.846 1.00 88.69 101 GLU A O 1
ATOM 864 N N . LEU A 1 102 ? 5.096 9.458 -18.473 1.00 88.19 102 LEU A N 1
ATOM 865 C CA . LEU A 1 102 ? 5.051 10.798 -17.879 1.00 88.19 102 LEU A CA 1
ATOM 866 C C . LEU A 1 102 ? 3.910 11.647 -18.462 1.00 88.19 102 LEU A C 1
ATOM 868 O O . LEU A 1 102 ? 3.214 12.369 -17.742 1.00 88.19 102 LEU A O 1
ATOM 872 N N . ARG A 1 103 ? 3.680 11.567 -19.774 1.00 90.44 103 ARG A N 1
ATOM 873 C CA . ARG A 1 103 ? 2.586 12.284 -20.442 1.00 90.44 103 ARG A CA 1
ATOM 874 C C . ARG A 1 103 ? 1.213 11.763 -20.015 1.00 90.44 103 ARG A C 1
ATOM 876 O O . ARG A 1 103 ? 0.301 12.572 -19.829 1.00 90.44 103 ARG A O 1
ATOM 883 N N . LYS A 1 104 ? 1.050 10.448 -19.826 1.00 88.12 104 LYS A N 1
ATOM 884 C CA . LYS A 1 104 ? -0.182 9.862 -19.266 1.00 88.12 104 LYS A CA 1
ATOM 885 C C . LYS A 1 104 ? -0.439 10.381 -17.853 1.00 88.12 104 LYS A C 1
ATOM 887 O O . LYS A 1 104 ? -1.558 10.812 -17.569 1.00 88.12 104 LYS A O 1
ATOM 892 N N . LEU A 1 105 ? 0.599 10.424 -17.016 1.00 86.62 105 LEU A N 1
ATOM 893 C CA . LEU A 1 105 ? 0.521 10.944 -15.652 1.00 86.62 105 LEU A CA 1
ATOM 894 C C . LEU A 1 105 ? 0.080 12.416 -15.629 1.00 86.62 105 LEU A C 1
ATOM 896 O O . LEU A 1 105 ? -0.883 12.766 -14.946 1.00 86.62 105 LEU A O 1
ATOM 900 N N . LYS A 1 106 ? 0.705 13.271 -16.449 1.00 85.81 106 LYS A N 1
ATOM 901 C CA . LYS A 1 106 ? 0.323 14.690 -16.582 1.00 85.81 106 LYS A CA 1
ATOM 902 C C . LYS A 1 106 ? -1.142 14.862 -16.992 1.00 85.81 106 LYS A C 1
ATOM 904 O O . LYS A 1 106 ? -1.856 15.662 -16.395 1.00 85.81 106 LYS A O 1
ATOM 909 N N . ARG A 1 107 ? -1.618 14.083 -17.972 1.00 87.12 107 ARG A N 1
ATOM 910 C CA . ARG A 1 107 ? -3.028 14.110 -18.411 1.00 87.12 107 ARG A CA 1
ATOM 911 C C . ARG A 1 107 ? -3.989 13.648 -17.321 1.00 87.12 107 ARG A C 1
ATOM 913 O O . ARG A 1 107 ? -5.090 14.178 -17.215 1.00 87.12 107 ARG A O 1
ATOM 920 N N . TYR A 1 108 ? -3.604 12.652 -16.527 1.00 84.50 108 TYR A N 1
ATOM 921 C CA . TYR A 1 108 ? -4.407 12.200 -15.396 1.00 84.50 108 TYR A CA 1
ATOM 922 C C . TYR A 1 108 ? -4.588 13.321 -14.364 1.00 84.50 108 TYR A C 1
ATOM 924 O O . TYR A 1 108 ? -5.725 13.673 -14.055 1.00 84.50 108 TYR A O 1
ATOM 932 N N . PHE A 1 109 ? -3.501 13.965 -13.926 1.00 78.88 109 PHE A N 1
ATOM 933 C CA . PHE A 1 109 ? -3.586 15.087 -12.985 1.00 78.88 109 PHE A CA 1
ATOM 934 C C . PHE A 1 109 ? -4.339 16.294 -13.552 1.00 78.88 109 PHE A C 1
ATOM 936 O O . PHE A 1 109 ? -5.172 16.869 -12.854 1.00 78.88 109 PHE A O 1
ATOM 943 N N . ALA A 1 110 ? -4.128 16.631 -14.828 1.00 83.19 110 ALA A N 1
ATOM 944 C CA . ALA A 1 110 ? -4.861 17.706 -15.493 1.00 83.19 110 ALA A CA 1
ATOM 945 C C . ALA A 1 110 ? -6.384 17.473 -15.504 1.00 83.19 110 ALA A C 1
ATOM 947 O O . ALA A 1 110 ? -7.139 18.434 -15.420 1.00 83.19 110 ALA A O 1
ATOM 948 N N . ARG A 1 111 ? -6.846 16.213 -15.555 1.00 85.31 111 ARG A N 1
ATOM 949 C CA . ARG A 1 111 ? -8.275 15.864 -15.442 1.00 85.31 111 ARG A CA 1
ATOM 950 C C . ARG A 1 111 ? -8.792 15.898 -14.004 1.00 85.31 111 ARG A C 1
ATOM 952 O O . ARG A 1 111 ? -9.944 16.254 -13.786 1.00 85.31 111 ARG A O 1
ATOM 959 N N . LEU A 1 112 ? -7.958 15.553 -13.024 1.00 80.62 112 LEU A N 1
ATOM 960 C CA . LEU A 1 112 ? -8.351 15.558 -11.612 1.00 80.62 112 LEU A CA 1
ATOM 961 C C . LEU A 1 112 ? -8.550 16.966 -11.040 1.00 80.62 112 LEU A C 1
ATOM 963 O O . LEU A 1 112 ? -9.390 17.138 -10.159 1.00 80.62 112 LEU A O 1
ATOM 967 N N . ILE A 1 113 ? -7.790 17.960 -11.509 1.00 77.19 113 ILE A N 1
ATOM 968 C CA . ILE A 1 113 ? -7.869 19.344 -11.012 1.00 77.19 113 ILE A CA 1
ATOM 969 C C . ILE A 1 113 ? -9.282 19.939 -11.205 1.00 77.19 113 ILE A C 1
ATOM 971 O O . ILE A 1 113 ? -9.870 20.348 -10.203 1.00 77.19 113 ILE A O 1
ATOM 975 N N . PRO A 1 114 ? -9.881 19.930 -12.416 1.00 79.00 114 PRO A N 1
ATOM 976 C CA . PRO A 1 114 ? -11.255 20.387 -12.624 1.00 79.00 114 PRO A CA 1
ATOM 977 C C . PRO A 1 114 ? -12.278 19.611 -11.795 1.00 79.00 114 PRO A C 1
ATOM 979 O O . PRO A 1 114 ? -13.170 20.216 -11.212 1.00 79.00 114 PRO A O 1
ATOM 982 N N . ILE A 1 115 ? -12.133 18.284 -11.691 1.00 78.81 115 ILE A N 1
ATOM 983 C CA . ILE A 1 115 ? -13.064 17.439 -10.928 1.00 78.81 115 ILE A CA 1
ATOM 984 C C . ILE A 1 115 ? -13.034 17.828 -9.447 1.00 78.81 115 ILE A C 1
ATOM 986 O O . ILE A 1 115 ? -14.081 18.092 -8.861 1.00 78.81 115 ILE A O 1
ATOM 990 N N . ARG A 1 116 ? -11.841 17.947 -8.849 1.00 73.94 116 ARG A N 1
ATOM 991 C CA . ARG A 1 116 ? -11.681 18.402 -7.459 1.00 73.94 116 ARG A CA 1
ATOM 992 C C . ARG A 1 116 ? -12.238 19.807 -7.247 1.00 73.94 116 ARG A C 1
ATOM 994 O O . ARG A 1 116 ? -12.909 20.033 -6.247 1.00 73.94 116 ARG A O 1
ATOM 1001 N N . GLN A 1 117 ? -11.993 20.731 -8.177 1.00 73.44 117 GLN A N 1
ATOM 1002 C CA . GLN A 1 117 ? -12.560 22.080 -8.106 1.00 73.44 117 GLN A CA 1
ATOM 1003 C C . GLN A 1 117 ? -14.089 22.066 -8.210 1.00 73.44 117 GLN A C 1
ATOM 1005 O O . GLN A 1 117 ? -14.740 22.808 -7.482 1.00 73.44 117 GLN A O 1
ATOM 1010 N N . SER A 1 118 ? -14.668 21.216 -9.064 1.00 76.94 118 SER A N 1
ATOM 1011 C CA . SER A 1 118 ? -16.123 21.076 -9.187 1.00 76.94 118 SER A CA 1
ATOM 1012 C C . SER A 1 118 ? -16.745 20.525 -7.904 1.00 76.94 118 SER A C 1
ATOM 1014 O O . SER A 1 118 ? -17.686 21.115 -7.396 1.00 76.94 118 SER A O 1
ATOM 1016 N N . LEU A 1 119 ? -16.149 19.490 -7.303 1.00 76.31 119 LEU A N 1
ATOM 1017 C CA . LEU A 1 119 ? -16.623 18.901 -6.048 1.00 76.31 119 LEU A CA 1
ATOM 1018 C C . LEU A 1 119 ? -16.545 19.893 -4.883 1.00 76.31 119 LEU A C 1
ATOM 1020 O O . LEU A 1 119 ? -17.478 19.981 -4.091 1.00 76.31 119 LEU A O 1
ATOM 1024 N N . LEU A 1 120 ? -15.468 20.684 -4.798 1.00 75.44 120 LEU A N 1
ATOM 1025 C CA . LEU A 1 120 ? -15.376 21.772 -3.821 1.00 75.44 120 LEU A CA 1
ATOM 1026 C C . LEU A 1 120 ? -16.452 22.835 -4.078 1.00 75.44 120 LEU A C 1
ATOM 1028 O O . LEU A 1 120 ? -17.050 23.329 -3.126 1.00 75.44 120 LEU A O 1
ATOM 1032 N N . ARG A 1 121 ? -16.746 23.167 -5.343 1.00 74.50 121 ARG A N 1
ATOM 1033 C CA . ARG A 1 121 ? -17.822 24.116 -5.650 1.00 74.50 121 ARG A CA 1
ATOM 1034 C C . ARG A 1 121 ? -19.190 23.606 -5.196 1.00 74.50 121 ARG A C 1
ATOM 1036 O O . ARG A 1 121 ? -19.899 24.350 -4.529 1.00 74.50 121 ARG A O 1
ATOM 1043 N N . GLN A 1 122 ? -19.514 22.347 -5.480 1.00 77.94 122 GLN A N 1
ATOM 1044 C CA . GLN A 1 122 ? -20.768 21.721 -5.042 1.00 77.94 122 GLN A CA 1
ATOM 1045 C C . GLN A 1 122 ? -20.871 21.676 -3.510 1.00 77.94 122 GLN A C 1
ATOM 1047 O O . GLN A 1 122 ? -21.906 22.004 -2.938 1.00 77.94 122 GLN A O 1
ATOM 1052 N N . GLN A 1 123 ? -19.775 21.334 -2.824 1.00 77.50 123 GLN A N 1
ATOM 1053 C CA . GLN A 1 123 ? -19.768 21.177 -1.370 1.00 77.50 123 GLN A CA 1
ATOM 1054 C C . GLN A 1 123 ? -19.862 22.504 -0.597 1.00 77.50 123 GLN A C 1
ATOM 1056 O O . GLN A 1 123 ? -20.454 22.526 0.480 1.00 77.50 123 GLN A O 1
ATOM 1061 N N . PHE A 1 124 ? -19.274 23.592 -1.107 1.00 73.94 124 PHE A N 1
ATOM 1062 C CA . PHE A 1 124 ? -19.232 24.885 -0.406 1.00 73.94 124 PHE A CA 1
ATOM 1063 C C . PHE A 1 124 ? -20.249 25.911 -0.914 1.00 73.94 124 PHE A C 1
ATOM 1065 O O . PHE A 1 124 ? -20.614 26.805 -0.156 1.00 73.94 124 PHE A O 1
ATOM 1072 N N . PHE A 1 125 ? -20.705 25.801 -2.165 1.00 75.94 125 PHE A N 1
ATOM 1073 C CA . PHE A 1 125 ? -21.596 26.791 -2.780 1.00 75.94 125 PHE A CA 1
ATOM 1074 C C . PHE A 1 125 ? -22.960 26.228 -3.202 1.00 75.94 125 PHE A C 1
ATOM 1076 O O . PHE A 1 125 ? -23.789 27.000 -3.669 1.00 75.94 125 PHE A O 1
ATOM 1083 N N . GLY A 1 126 ? -23.219 24.925 -3.020 1.00 56.78 126 GLY A N 1
ATOM 1084 C CA . GLY A 1 126 ? -24.553 24.338 -3.205 1.00 56.78 126 GLY A CA 1
ATOM 1085 C C . GLY A 1 126 ? -25.126 24.435 -4.626 1.00 56.78 126 GLY A C 1
ATOM 1086 O O . GLY A 1 126 ? -26.345 24.469 -4.773 1.00 56.78 126 GLY A O 1
ATOM 1087 N N . LEU A 1 127 ? -24.262 24.512 -5.644 1.00 52.59 127 LEU A N 1
ATOM 1088 C CA . LEU A 1 127 ? -24.622 24.383 -7.064 1.00 52.59 127 LEU A CA 1
ATOM 1089 C C . LEU A 1 127 ? -24.558 22.925 -7.519 1.00 52.59 127 LEU A C 1
ATOM 1091 O O . LEU A 1 127 ? -23.629 22.226 -7.057 1.00 52.59 127 LEU A O 1
#

Organism: Belliella baltica (strain DSM 15883 / CIP 108006 / LMG 21964 / BA134) (NCBI:txid866536)

Secondary structure (DSSP, 8-state):
-HHHHHHHHHHHHHHHHHHHTS----HHHHHHHHHHHHHHHHHHHHHHHHH--SSHHHHHHIIIIIHHHHHHHHHHHHHHHHHHHTPPSSHHHHHHHHHHHHHHHHHHHHHHHHHHHHHHHHHHH--

Sequence (127 aa):
MNKFYTETLHKLETEINDLEIETDHSIQRIEAFIDIILKYLSEVKKYVLNRGFKNIGEEIHFFKYQKPTIVSKLIYYNTIYKIETKKPYGSKPIKKYLNDELRKLKRYFARLIPIRQSLLRQQFFGL

pLDDT: mean 87.66, std 9.47, range [52.59, 97.56]

Radius of gyration: 18.78 Å; chains: 1; bounding box: 46×36×46 Å

Foldseek 3Di:
DVVVLVVLVVVLVVVLVVLVPDDDPDLVSLVVNLVSLVVSLVVVVVVCVVVPDPDPVRVCCCVVPRSVVSVVSNVVSVVVSVLVVPQDDDDVSNVVSVVVVVVVVVVVVVVVVVVVVVVVCCVPVVD